Protein AF-A0A0V8QBF3-F1 (afdb_monomer)

Sequence (68 aa):
MADERTEKQKVQEITDKLEEGLKELFESEKYKTYLSTMSKFHNYSFNNTMLIAMQKPDATLVAGYLSD

Structure (mmCIF, N/CA/C/O backbone):
data_AF-A0A0V8QBF3-F1
#
_entry.id   AF-A0A0V8QBF3-F1
#
loop_
_atom_site.group_PDB
_atom_site.id
_atom_site.type_symbol
_atom_site.label_atom_id
_atom_site.label_alt_id
_atom_site.label_comp_id
_atom_site.label_asym_id
_atom_site.label_entity_id
_atom_site.label_seq_id
_atom_site.pdbx_PDB_ins_code
_atom_site.Cartn_x
_atom_site.Cartn_y
_atom_site.Cartn_z
_atom_site.occupancy
_atom_site.B_iso_or_equiv
_atom_site.auth_seq_id
_atom_site.auth_comp_id
_atom_site.auth_asym_id
_atom_site.auth_atom_id
_atom_site.pdbx_PDB_model_num
ATOM 1 N N . MET A 1 1 ? -31.213 2.253 34.812 1.00 55.41 1 MET A N 1
ATOM 2 C CA . MET A 1 1 ? -30.042 3.152 34.979 1.00 55.41 1 MET A CA 1
ATOM 3 C C . MET A 1 1 ? -28.693 2.429 35.154 1.00 55.41 1 MET A C 1
ATOM 5 O O . MET A 1 1 ? -27.663 3.093 35.063 1.00 55.41 1 MET A O 1
ATOM 9 N N . ALA A 1 2 ? -28.642 1.120 35.451 1.00 57.16 2 ALA A N 1
ATOM 10 C CA . ALA A 1 2 ? -27.381 0.356 35.461 1.00 57.16 2 ALA A CA 1
ATOM 11 C C . ALA A 1 2 ? -27.020 -0.194 34.064 1.00 57.16 2 ALA A C 1
ATOM 13 O O . ALA A 1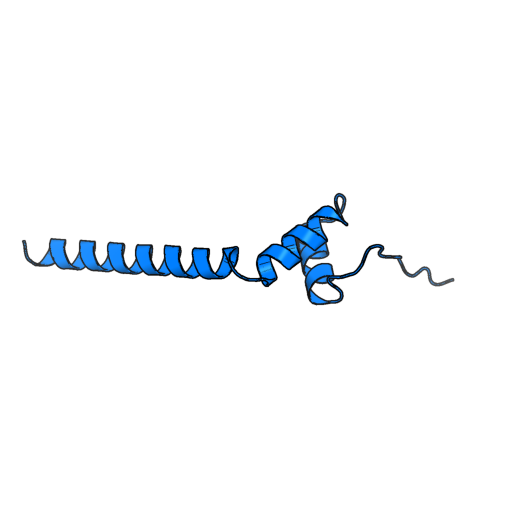 2 ? -25.864 -0.129 33.673 1.00 57.16 2 ALA A O 1
ATOM 14 N N . ASP A 1 3 ? -28.030 -0.610 33.296 1.00 61.00 3 ASP A N 1
ATOM 15 C CA . ASP A 1 3 ? -27.906 -1.242 31.971 1.00 61.00 3 ASP A CA 1
ATOM 16 C C . ASP A 1 3 ? -27.321 -0.314 30.877 1.00 61.00 3 ASP A C 1
ATOM 18 O O . ASP A 1 3 ? -26.355 -0.648 30.197 1.00 61.00 3 ASP A O 1
ATOM 22 N N . GLU A 1 4 ? -27.795 0.938 30.796 1.00 60.03 4 GLU A N 1
ATOM 23 C CA . GLU A 1 4 ? -27.305 1.930 29.815 1.00 60.03 4 GLU A CA 1
ATOM 24 C C . GLU A 1 4 ? -25.815 2.278 29.961 1.00 60.03 4 GLU A C 1
ATOM 26 O O . GLU A 1 4 ? -25.169 2.681 28.991 1.00 60.03 4 GLU A O 1
ATOM 31 N N . ARG A 1 5 ? -25.259 2.157 31.175 1.00 62.12 5 ARG A N 1
ATOM 32 C CA . ARG A 1 5 ? -23.834 2.421 31.420 1.00 62.12 5 ARG A CA 1
ATOM 33 C C . ARG A 1 5 ? -22.965 1.311 30.839 1.00 62.12 5 ARG A C 1
ATOM 35 O O . ARG A 1 5 ? -21.900 1.611 30.312 1.00 62.12 5 ARG A O 1
ATOM 42 N N . THR A 1 6 ? -23.441 0.070 30.878 1.00 73.56 6 THR A N 1
ATOM 43 C CA . THR A 1 6 ? -22.725 -1.101 30.364 1.00 73.56 6 THR A CA 1
ATOM 44 C C . THR A 1 6 ? -22.712 -1.127 28.836 1.00 73.56 6 THR A C 1
ATOM 46 O O . THR A 1 6 ? -21.675 -1.403 28.242 1.00 73.56 6 THR A O 1
ATOM 49 N N . GLU A 1 7 ? -23.817 -0.766 28.180 1.00 77.94 7 GLU A N 1
ATOM 50 C CA . GLU A 1 7 ? -23.868 -0.684 26.712 1.00 77.94 7 GLU A CA 1
ATOM 51 C C . GLU A 1 7 ? -23.001 0.455 26.157 1.00 77.94 7 GLU A C 1
ATOM 53 O O . GLU A 1 7 ? -22.228 0.243 25.222 1.00 77.94 7 GLU A O 1
ATOM 58 N N . LYS A 1 8 ? -23.022 1.642 26.783 1.00 80.44 8 LYS A N 1
ATOM 59 C CA . LYS A 1 8 ? -22.105 2.731 26.399 1.00 80.44 8 LYS A CA 1
ATOM 60 C C . LYS A 1 8 ? -20.636 2.343 26.564 1.00 80.44 8 LYS A C 1
ATOM 62 O O . LYS A 1 8 ? -19.829 2.693 25.711 1.00 80.44 8 LYS A O 1
ATOM 67 N N . GLN A 1 9 ? -20.294 1.613 27.626 1.00 83.44 9 GLN A N 1
ATOM 68 C CA . GLN A 1 9 ? -18.929 1.129 27.851 1.00 83.44 9 GLN A CA 1
ATOM 69 C C . GLN A 1 9 ? -18.476 0.142 26.770 1.00 83.44 9 GLN A C 1
ATOM 71 O O . GLN A 1 9 ? -17.363 0.274 26.274 1.00 83.44 9 GLN A O 1
ATOM 76 N N . LYS A 1 10 ? -19.336 -0.791 26.344 1.00 82.06 10 LYS A N 1
ATOM 77 C CA . LYS A 1 10 ? -19.013 -1.728 25.254 1.00 82.06 10 LYS A CA 1
ATOM 78 C C . LYS 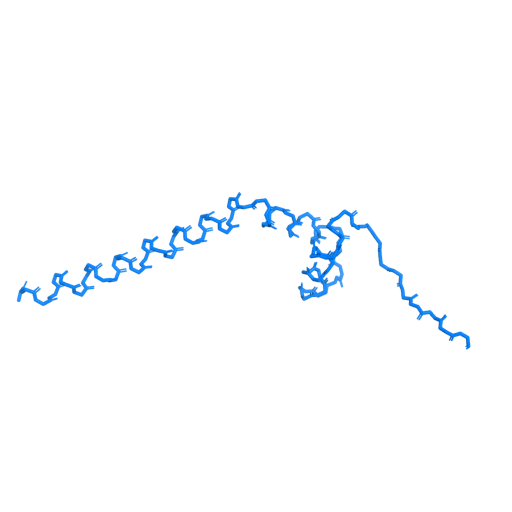A 1 10 ? -18.809 -1.020 23.917 1.00 82.06 10 LYS A C 1
ATOM 80 O O . LYS A 1 10 ? -17.878 -1.348 23.190 1.00 82.06 10 LYS A O 1
ATOM 85 N N . VAL A 1 11 ? -19.667 -0.051 23.584 1.00 88.56 11 VAL A N 1
ATOM 86 C CA . VAL A 1 11 ? -19.529 0.740 22.348 1.00 88.56 11 VAL A CA 1
ATOM 87 C C . VAL A 1 11 ? -18.233 1.547 22.364 1.00 88.56 11 VAL A C 1
ATOM 89 O O . VAL A 1 11 ? -17.532 1.585 21.353 1.00 88.56 11 VAL A O 1
ATOM 92 N N . GLN A 1 12 ? -17.886 2.137 23.511 1.00 89.19 12 GLN A N 1
ATOM 93 C CA . GLN A 1 12 ? -16.616 2.834 23.692 1.00 89.19 12 GLN A CA 1
ATOM 94 C C . GLN A 1 12 ? -15.438 1.878 23.465 1.00 89.19 12 GLN A C 1
ATOM 96 O O . GLN A 1 12 ? -14.585 2.153 22.635 1.00 89.19 12 GLN A O 1
ATOM 101 N N . GLU A 1 13 ? -15.454 0.702 24.092 1.00 89.75 13 GLU A N 1
ATOM 102 C CA . GLU A 1 13 ? -14.376 -0.285 23.974 1.00 89.75 13 GLU A CA 1
ATOM 103 C C . GLU A 1 13 ? -14.200 -0.817 22.538 1.00 89.75 13 GLU A C 1
ATOM 105 O O . GLU A 1 13 ? -13.080 -1.053 22.085 1.00 89.75 13 GLU A O 1
ATOM 110 N N . ILE A 1 14 ? -15.297 -0.997 21.794 1.00 88.25 14 ILE A N 1
ATOM 111 C CA . ILE A 1 14 ? -15.257 -1.364 20.369 1.00 88.25 14 ILE A CA 1
ATOM 112 C C . ILE A 1 14 ? -14.653 -0.230 19.534 1.00 88.25 14 ILE A C 1
ATOM 114 O O . ILE A 1 14 ? -13.870 -0.498 18.624 1.00 88.25 14 ILE A O 1
ATOM 118 N N . THR A 1 15 ? -15.014 1.018 19.835 1.00 89.75 15 THR A N 1
ATOM 119 C CA . THR A 1 15 ? -14.521 2.201 19.118 1.00 89.75 15 THR A CA 1
ATOM 120 C C . THR A 1 15 ? -13.027 2.396 19.360 1.00 89.75 15 THR A C 1
ATOM 122 O O . THR A 1 15 ? -12.278 2.556 18.401 1.00 89.75 15 THR A O 1
ATOM 125 N N . ASP A 1 16 ? -12.584 2.271 20.611 1.00 92.00 16 ASP A N 1
ATOM 126 C CA . ASP A 1 16 ? -11.179 2.401 20.998 1.00 92.00 16 ASP A CA 1
ATOM 127 C C . ASP A 1 16 ? -10.318 1.321 20.310 1.00 92.00 16 ASP A C 1
ATOM 129 O O . ASP A 1 16 ? -9.274 1.626 19.735 1.00 92.00 16 ASP A O 1
ATOM 133 N N . LYS A 1 17 ? -10.797 0.066 20.255 1.00 88.81 17 LYS A N 1
ATOM 134 C CA . LYS A 1 17 ? -10.130 -1.026 19.514 1.00 88.81 17 LYS A CA 1
ATOM 135 C C . LYS A 1 17 ? -10.054 -0.765 18.008 1.00 88.81 17 LYS A C 1
ATOM 137 O O . LYS A 1 17 ? -9.076 -1.139 17.365 1.00 88.81 17 LYS A O 1
ATOM 142 N N . LEU A 1 18 ? -11.090 -0.154 17.434 1.00 86.88 18 LEU A N 1
ATOM 143 C CA . LEU A 1 18 ? -11.115 0.247 16.027 1.00 86.88 18 LEU A CA 1
ATOM 144 C C . LEU A 1 18 ? -10.078 1.337 15.749 1.00 86.88 18 LEU A C 1
ATOM 146 O O . LEU A 1 18 ? -9.329 1.225 14.783 1.00 86.88 18 LEU A O 1
ATOM 150 N N . GLU A 1 19 ? -10.005 2.363 16.594 1.00 85.75 19 GLU A N 1
ATOM 151 C CA . GLU A 1 19 ? -9.016 3.435 16.464 1.00 85.75 19 GLU A CA 1
ATOM 152 C C . GLU A 1 19 ? -7.583 2.927 16.628 1.00 85.75 19 GLU A C 1
ATOM 154 O O . GLU A 1 19 ? -6.711 3.324 15.856 1.00 85.75 19 GLU A O 1
ATOM 159 N N . GLU A 1 20 ? -7.337 2.031 17.585 1.00 87.31 20 GLU A N 1
ATOM 160 C CA . GLU A 1 20 ? -6.024 1.421 17.797 1.00 87.31 20 GLU A CA 1
ATOM 161 C C . GLU A 1 20 ? -5.616 0.548 16.603 1.00 87.31 20 GLU A C 1
ATOM 163 O O . GLU A 1 20 ? -4.536 0.734 16.045 1.00 87.31 20 GLU A O 1
ATOM 168 N N . GLY A 1 21 ? -6.520 -0.308 16.114 1.00 81.25 21 GLY A N 1
ATOM 169 C CA . GLY A 1 21 ? -6.276 -1.116 14.918 1.00 81.25 21 GLY A CA 1
ATOM 170 C C . GLY A 1 21 ? -6.056 -0.275 13.656 1.00 81.25 21 GLY A C 1
ATOM 171 O O . GLY A 1 21 ? -5.224 -0.623 12.819 1.00 81.25 21 GLY A O 1
ATOM 172 N N . LEU A 1 22 ? -6.756 0.858 13.516 1.00 80.00 22 LEU A N 1
ATOM 173 C CA . LEU A 1 22 ? -6.525 1.805 12.423 1.00 80.00 22 LEU A CA 1
ATOM 174 C C . LEU A 1 22 ? -5.178 2.515 12.574 1.00 80.00 22 LEU A C 1
ATOM 176 O O . LEU A 1 22 ? -4.449 2.619 11.590 1.00 80.00 22 LEU A O 1
ATOM 180 N N . LYS A 1 23 ? -4.816 2.974 13.777 1.00 79.69 23 LYS A N 1
ATOM 181 C CA . LYS A 1 23 ? -3.503 3.580 14.038 1.00 79.69 23 LYS A CA 1
ATOM 182 C C . LYS A 1 23 ? -2.374 2.627 13.702 1.00 79.69 23 LYS A C 1
ATOM 184 O O . LYS A 1 23 ? -1.503 3.006 12.932 1.00 79.69 23 LYS A O 1
ATOM 189 N N . GLU A 1 24 ? -2.420 1.389 14.181 1.00 78.50 24 GLU A N 1
ATOM 190 C CA . GLU A 1 24 ? -1.412 0.388 13.833 1.00 78.50 24 GLU A CA 1
ATOM 191 C C . GLU A 1 24 ? -1.352 0.148 12.323 1.00 78.50 24 GLU A C 1
ATOM 193 O O . GLU A 1 24 ? -0.266 0.061 11.752 1.00 78.50 24 GLU A O 1
ATOM 198 N N . LEU A 1 25 ? -2.504 0.092 11.646 1.00 74.06 25 LEU A N 1
ATOM 199 C CA . LEU A 1 25 ? -2.551 -0.062 10.197 1.00 74.06 25 LEU A CA 1
ATOM 200 C C . LEU A 1 25 ? -1.854 1.112 9.492 1.00 74.06 25 LEU A C 1
ATOM 202 O O . LEU A 1 25 ? -0.999 0.875 8.639 1.00 74.06 25 LEU A O 1
ATOM 206 N N . PHE A 1 26 ? -2.177 2.354 9.864 1.00 69.44 26 PHE A N 1
ATOM 207 C CA . PHE A 1 26 ? -1.682 3.576 9.221 1.00 69.44 26 PHE A CA 1
ATOM 208 C C . PHE A 1 26 ? -0.245 3.952 9.606 1.00 69.44 26 PHE A C 1
ATOM 210 O O . PHE A 1 26 ? 0.480 4.489 8.769 1.00 69.44 26 PHE A O 1
ATOM 217 N N . GLU A 1 27 ? 0.182 3.658 10.833 1.00 68.44 27 GLU A N 1
ATOM 218 C CA . GLU A 1 27 ? 1.558 3.851 11.307 1.00 68.44 27 GLU A CA 1
ATOM 219 C C . GLU A 1 27 ? 2.484 2.721 10.847 1.00 68.44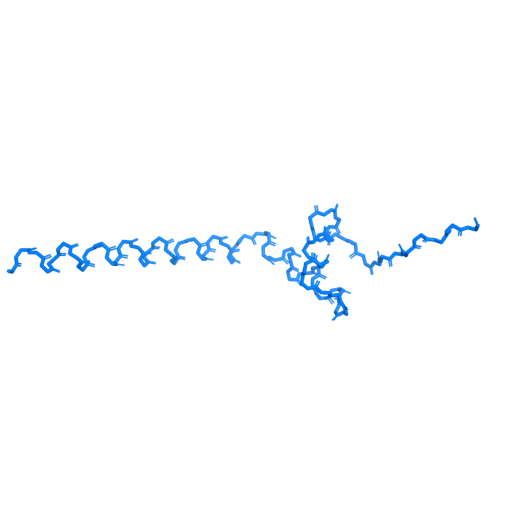 27 GLU A C 1
ATOM 221 O O . GLU A 1 27 ? 3.706 2.880 10.843 1.00 68.44 27 GLU A O 1
ATOM 226 N N . SER A 1 28 ? 1.932 1.582 10.415 1.00 76.81 28 SER A N 1
ATOM 227 C CA . SER A 1 28 ? 2.762 0.476 9.962 1.00 76.81 28 SER A CA 1
ATOM 228 C C . SER A 1 28 ? 3.530 0.824 8.686 1.00 76.81 28 SER A C 1
ATOM 230 O O . SER A 1 28 ? 2.990 1.306 7.685 1.00 76.81 28 SER A O 1
ATOM 232 N N . GLU A 1 29 ? 4.798 0.416 8.659 1.00 81.50 29 GLU A N 1
ATOM 233 C CA . GLU A 1 29 ? 5.615 0.383 7.441 1.00 81.50 29 GLU A CA 1
ATOM 234 C C . GLU A 1 29 ? 4.929 -0.381 6.292 1.00 81.50 29 GLU A C 1
ATOM 236 O O . GLU A 1 29 ? 5.225 -0.145 5.120 1.00 81.50 29 GLU A O 1
ATOM 241 N N . LYS A 1 30 ? 3.956 -1.255 6.590 1.00 81.81 30 LYS A N 1
ATOM 242 C CA . LYS A 1 30 ? 3.161 -1.970 5.584 1.00 81.81 30 LYS A CA 1
ATOM 243 C C . LYS A 1 30 ? 2.258 -1.030 4.788 1.00 81.81 30 LYS A C 1
ATOM 245 O O . LYS A 1 30 ? 2.204 -1.157 3.566 1.00 81.81 30 LYS A O 1
ATOM 250 N N . TYR A 1 31 ? 1.594 -0.070 5.434 1.00 85.94 31 TYR A N 1
ATOM 251 C CA . TYR A 1 31 ? 0.743 0.890 4.727 1.00 85.94 31 TYR A CA 1
ATOM 252 C C . TYR A 1 31 ? 1.571 1.852 3.877 1.00 85.94 31 TYR A C 1
ATOM 254 O O . TYR A 1 31 ? 1.258 2.089 2.710 1.00 85.94 31 TYR A O 1
ATOM 262 N N . LYS A 1 32 ? 2.707 2.313 4.409 1.00 89.12 32 LYS A N 1
ATOM 263 C CA . LYS A 1 32 ? 3.680 3.101 3.645 1.00 89.12 32 LYS A CA 1
ATOM 264 C C . LYS A 1 32 ? 4.228 2.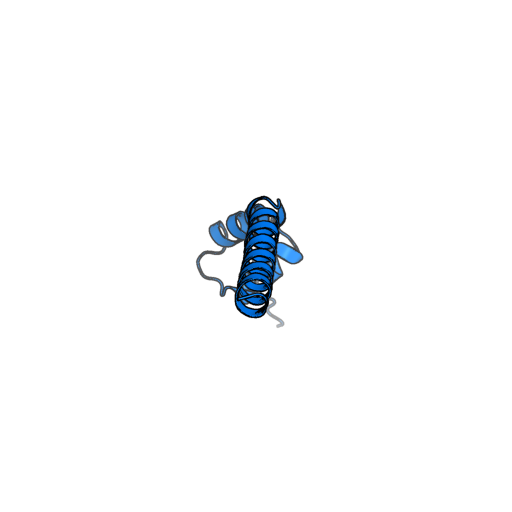334 2.439 1.00 89.12 32 LYS A C 1
ATOM 266 O O . LYS A 1 32 ? 4.321 2.893 1.347 1.00 89.12 32 LYS A O 1
ATOM 271 N N . THR A 1 33 ? 4.543 1.051 2.616 1.00 89.50 33 THR A N 1
ATOM 272 C CA . THR A 1 33 ? 4.980 0.162 1.530 1.00 89.50 33 THR A CA 1
ATOM 273 C C . THR A 1 33 ? 3.899 0.038 0.462 1.00 89.50 33 THR A C 1
ATOM 275 O O . THR A 1 33 ? 4.187 0.236 -0.714 1.00 89.50 33 THR A O 1
ATOM 278 N N . TYR A 1 34 ? 2.648 -0.190 0.864 1.00 89.44 34 TYR A N 1
ATOM 279 C CA . TYR A 1 34 ? 1.513 -0.249 -0.052 1.00 89.44 34 TYR A CA 1
ATOM 280 C C . TYR A 1 34 ? 1.338 1.054 -0.850 1.00 89.44 34 TYR A C 1
ATOM 282 O O . TYR A 1 34 ? 1.280 1.009 -2.079 1.00 89.44 34 TYR A O 1
ATOM 290 N N . LEU A 1 35 ? 1.326 2.217 -0.189 1.00 91.12 35 LEU A N 1
ATOM 291 C CA . LEU A 1 35 ? 1.207 3.516 -0.864 1.00 91.12 35 LEU A CA 1
ATOM 292 C C . LEU A 1 35 ? 2.377 3.783 -1.821 1.00 91.12 35 LEU A C 1
ATOM 294 O O . LEU A 1 35 ? 2.184 4.315 -2.914 1.00 91.12 35 LEU A O 1
ATOM 298 N N . SER A 1 36 ? 3.588 3.380 -1.432 1.00 92.75 36 SER A N 1
ATOM 299 C CA . SER A 1 36 ? 4.783 3.478 -2.271 1.00 92.75 36 SER A CA 1
ATOM 300 C C . SER A 1 36 ? 4.700 2.575 -3.504 1.00 92.75 36 SER A C 1
ATOM 302 O O . SER A 1 36 ? 5.098 2.978 -4.592 1.00 92.75 36 SER A O 1
ATOM 304 N N . THR A 1 37 ? 4.154 1.364 -3.385 1.00 93.94 37 THR A N 1
ATOM 305 C CA . THR A 1 37 ? 3.917 0.496 -4.5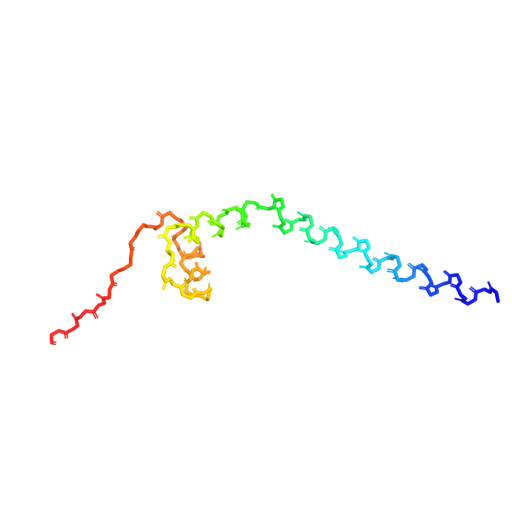47 1.00 93.94 37 THR A CA 1
ATOM 306 C C . THR A 1 37 ? 2.795 1.047 -5.430 1.00 93.94 37 THR A C 1
ATOM 308 O O . THR A 1 37 ? 2.943 1.088 -6.650 1.00 93.94 37 THR A O 1
ATOM 311 N N . MET A 1 38 ? 1.704 1.538 -4.840 1.00 93.50 38 MET A N 1
ATOM 312 C CA . MET A 1 38 ? 0.578 2.127 -5.572 1.00 93.50 38 MET A CA 1
ATOM 313 C C . MET A 1 38 ? 0.997 3.331 -6.421 1.00 93.50 38 MET A C 1
ATOM 315 O O . MET A 1 38 ? 0.522 3.474 -7.546 1.00 93.50 38 MET A O 1
ATOM 319 N N . SER A 1 39 ? 1.923 4.161 -5.930 1.00 93.88 39 SER A N 1
ATOM 320 C CA . SER A 1 39 ? 2.430 5.308 -6.694 1.00 93.88 39 SER A CA 1
ATOM 321 C C . SER A 1 39 ? 3.252 4.905 -7.926 1.00 93.88 39 SER A C 1
ATOM 323 O O . SER A 1 39 ? 3.273 5.644 -8.908 1.00 93.88 39 SER A O 1
ATOM 325 N N . LYS A 1 40 ? 3.884 3.722 -7.914 1.00 94.38 40 LYS A N 1
ATOM 326 C CA . LYS A 1 40 ? 4.653 3.180 -9.049 1.00 94.38 40 LYS A CA 1
ATOM 3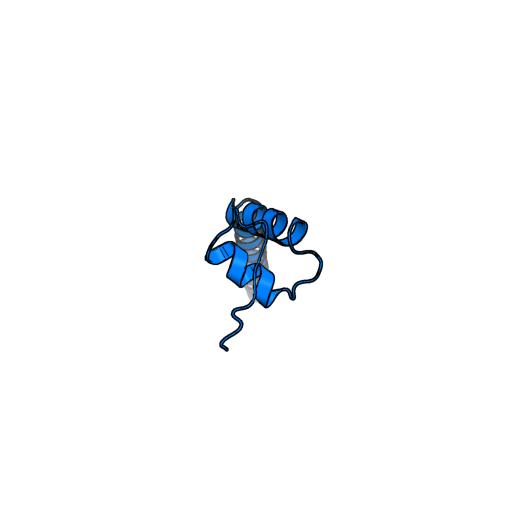27 C C . LYS A 1 40 ? 3.765 2.514 -10.104 1.00 94.38 40 LYS A C 1
ATOM 329 O O . LYS A 1 40 ? 4.083 2.568 -11.286 1.00 94.38 40 LYS A O 1
ATOM 334 N N . PHE A 1 41 ? 2.654 1.899 -9.694 1.00 95.31 41 PHE A N 1
ATOM 335 C CA . PHE A 1 41 ? 1.767 1.111 -10.562 1.00 95.31 41 PHE A CA 1
ATOM 336 C C . PHE A 1 41 ? 0.384 1.761 -10.729 1.00 95.31 41 PHE A C 1
ATOM 338 O O . PHE A 1 41 ? -0.648 1.143 -10.476 1.00 95.31 41 PHE A O 1
ATOM 345 N N . HIS A 1 42 ? 0.349 3.009 -11.206 1.00 91.44 42 HIS A N 1
ATOM 346 C CA . HIS A 1 42 ? -0.871 3.831 -11.294 1.00 91.44 42 HIS A CA 1
ATOM 347 C C . HIS A 1 42 ? -2.002 3.256 -12.174 1.00 91.44 42 HIS A C 1
ATOM 349 O O . HIS A 1 42 ? -3.148 3.675 -12.043 1.00 91.44 42 HIS A O 1
ATOM 355 N N . ASN A 1 43 ? -1.702 2.298 -13.059 1.00 93.00 43 ASN A N 1
ATOM 356 C CA . ASN A 1 43 ? -2.679 1.660 -13.955 1.00 93.00 43 ASN A CA 1
ATOM 357 C C . ASN A 1 43 ? -3.119 0.258 -13.498 1.00 93.00 43 ASN A C 1
ATOM 359 O O . ASN A 1 43 ? -3.850 -0.420 -14.219 1.00 93.00 43 ASN A O 1
ATOM 363 N N . TYR A 1 44 ? -2.644 -0.217 -12.345 1.00 94.31 44 TYR A N 1
ATOM 364 C CA . TYR A 1 44 ? -2.952 -1.556 -11.852 1.00 94.31 44 TYR A CA 1
ATOM 365 C C . TYR A 1 44 ? -4.156 -1.522 -10.909 1.00 94.31 44 TYR A C 1
ATOM 367 O O . TYR A 1 44 ? -4.386 -0.555 -10.185 1.00 94.31 44 TYR A O 1
ATOM 375 N N . SER A 1 45 ? -4.936 -2.607 -10.910 1.00 94.88 45 SER A N 1
ATOM 376 C CA . SER A 1 45 ? -6.019 -2.780 -9.942 1.00 94.88 45 SER A CA 1
ATOM 377 C C . SER A 1 45 ? -5.460 -2.849 -8.520 1.00 94.88 45 SER A C 1
ATOM 379 O O . SER A 1 45 ? -4.327 -3.287 -8.312 1.00 94.88 45 SER A O 1
ATOM 381 N N . PHE A 1 46 ? -6.284 -2.490 -7.535 1.00 92.12 46 PHE A N 1
ATOM 382 C CA . PHE A 1 46 ? -5.935 -2.594 -6.116 1.00 92.12 46 PHE A CA 1
ATOM 383 C C . PHE A 1 46 ? -5.323 -3.958 -5.758 1.00 92.12 46 PHE A C 1
ATOM 385 O O . PHE A 1 46 ? -4.238 -4.025 -5.182 1.00 92.12 46 PHE A O 1
ATOM 392 N N . ASN A 1 47 ? -5.983 -5.046 -6.170 1.00 95.56 47 ASN A N 1
ATOM 393 C CA . ASN A 1 47 ? -5.528 -6.407 -5.885 1.00 95.56 47 ASN A CA 1
ATOM 394 C C . ASN A 1 47 ? -4.154 -6.691 -6.500 1.00 95.56 47 ASN A C 1
ATOM 396 O O . ASN A 1 47 ? -3.298 -7.277 -5.841 1.00 95.56 47 ASN A O 1
ATOM 400 N N . ASN A 1 48 ? -3.913 -6.246 -7.736 1.00 95.19 48 ASN A N 1
ATOM 401 C CA . ASN A 1 48 ? -2.619 -6.459 -8.378 1.00 95.19 48 ASN A CA 1
ATOM 402 C C . ASN A 1 48 ? -1.517 -5.632 -7.706 1.00 95.19 48 ASN A C 1
ATOM 404 O O . ASN A 1 48 ? -0.430 -6.149 -7.468 1.00 95.19 48 ASN A O 1
ATOM 408 N N . THR A 1 49 ? -1.801 -4.383 -7.340 1.00 95.06 49 THR A N 1
ATOM 409 C CA . THR A 1 49 ? -0.874 -3.530 -6.584 1.00 95.06 49 THR A CA 1
ATOM 410 C C . THR A 1 49 ? -0.511 -4.154 -5.239 1.00 95.06 49 THR A C 1
ATOM 412 O O . THR A 1 49 ? 0.664 -4.187 -4.876 1.00 95.06 49 THR A O 1
ATOM 415 N N . MET A 1 50 ? -1.492 -4.712 -4.524 1.00 93.75 50 MET A N 1
ATOM 416 C CA . MET A 1 50 ? -1.261 -5.410 -3.260 1.00 93.75 50 MET A CA 1
ATOM 417 C C . MET A 1 50 ? -0.391 -6.660 -3.453 1.00 93.75 50 MET A C 1
ATOM 419 O O . MET A 1 50 ? 0.573 -6.861 -2.716 1.00 93.75 50 MET A O 1
ATOM 423 N N . LEU A 1 51 ? -0.674 -7.473 -4.477 1.00 95.81 51 LEU A N 1
ATOM 424 C CA . LEU A 1 51 ? 0.136 -8.650 -4.806 1.00 95.81 51 LEU A CA 1
ATOM 425 C C . LEU A 1 51 ? 1.590 -8.279 -5.116 1.00 95.81 51 LEU A C 1
ATOM 427 O O . LEU A 1 51 ? 2.503 -8.946 -4.630 1.00 95.81 51 LEU A O 1
ATOM 431 N N . ILE A 1 52 ? 1.812 -7.206 -5.880 1.00 96.19 52 ILE A N 1
ATOM 432 C CA . ILE A 1 52 ? 3.156 -6.699 -6.180 1.00 96.19 52 ILE A CA 1
ATOM 433 C C . ILE A 1 52 ? 3.847 -6.235 -4.894 1.00 96.19 52 ILE A C 1
ATOM 435 O O . ILE A 1 52 ? 4.988 -6.622 -4.654 1.00 96.19 52 ILE A O 1
ATOM 439 N N . ALA A 1 53 ? 3.159 -5.471 -4.038 1.00 93.81 53 ALA A N 1
ATOM 440 C CA . ALA A 1 53 ? 3.71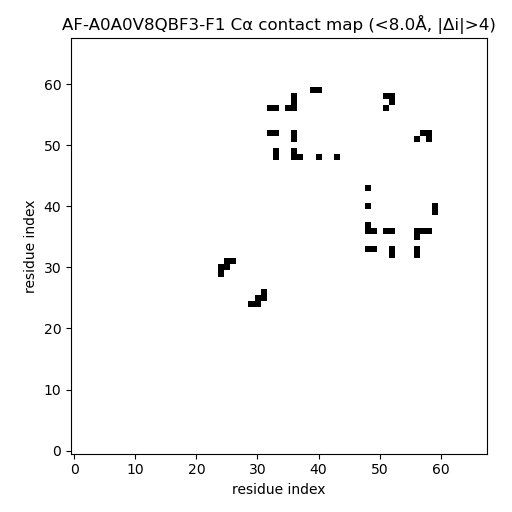2 -4.985 -2.773 1.00 93.81 53 ALA A CA 1
ATOM 441 C C . ALA A 1 53 ? 4.156 -6.134 -1.850 1.00 93.81 53 ALA A C 1
ATOM 443 O O . ALA A 1 53 ? 5.185 -6.030 -1.186 1.00 93.81 53 ALA A O 1
ATOM 444 N N . MET A 1 54 ? 3.410 -7.244 -1.835 1.00 92.81 54 MET A N 1
ATOM 445 C CA . MET A 1 54 ? 3.731 -8.428 -1.030 1.00 92.81 54 MET A CA 1
ATOM 446 C C . MET A 1 54 ? 4.881 -9.265 -1.606 1.00 92.81 54 MET A C 1
ATOM 448 O O . MET A 1 54 ? 5.637 -9.858 -0.842 1.00 92.81 54 MET A O 1
ATOM 452 N N . GLN A 1 55 ? 5.010 -9.343 -2.933 1.00 94.50 55 GLN A N 1
ATOM 453 C CA . GLN A 1 55 ? 6.036 -10.163 -3.591 1.00 94.50 55 GLN A CA 1
ATOM 454 C C . GLN A 1 55 ? 7.365 -9.420 -3.754 1.00 94.50 55 GLN A C 1
ATOM 456 O O . GLN A 1 55 ? 8.435 -9.990 -3.543 1.00 94.50 55 GLN A O 1
ATOM 461 N N . LYS A 1 56 ? 7.300 -8.152 -4.169 1.00 93.81 56 LYS A N 1
ATOM 462 C CA . LYS A 1 56 ? 8.457 -7.327 -4.523 1.00 93.81 56 LYS A CA 1
ATOM 463 C C . LYS A 1 56 ? 8.115 -5.833 -4.353 1.00 93.81 56 LYS A C 1
ATOM 465 O O . LYS A 1 56 ? 7.817 -5.154 -5.335 1.00 93.81 56 LYS A O 1
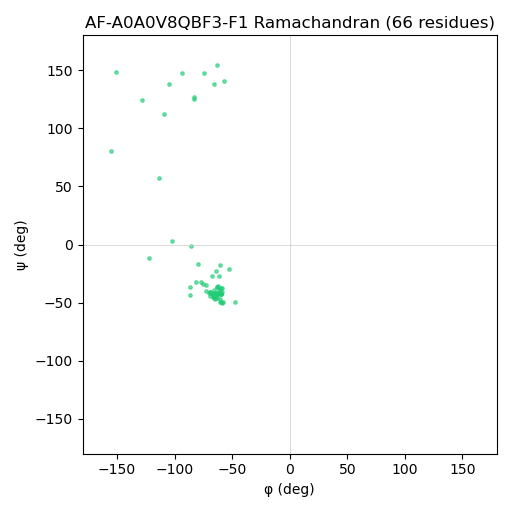ATOM 470 N N . PRO A 1 57 ? 8.159 -5.284 -3.125 1.00 90.25 57 PRO A N 1
ATOM 471 C CA . PRO A 1 57 ? 7.748 -3.898 -2.844 1.00 90.25 57 PRO A CA 1
ATOM 472 C C . PRO A 1 57 ? 8.610 -2.827 -3.542 1.00 90.25 57 PRO A C 1
ATOM 474 O O . PRO A 1 57 ? 8.175 -1.693 -3.780 1.00 90.25 57 PRO A O 1
ATOM 477 N N . ASP A 1 58 ? 9.839 -3.180 -3.912 1.00 93.50 58 ASP A N 1
ATOM 478 C CA . ASP A 1 58 ? 10.770 -2.354 -4.675 1.00 93.50 58 ASP A CA 1
ATOM 479 C C . ASP A 1 58 ? 10.586 -2.459 -6.200 1.00 93.50 58 ASP A C 1
ATOM 481 O O . ASP A 1 58 ? 11.265 -1.736 -6.926 1.00 93.50 58 ASP A O 1
ATOM 485 N N . ALA A 1 59 ? 9.649 -3.277 -6.697 1.00 94.44 59 ALA A N 1
ATOM 486 C CA . ALA A 1 59 ? 9.369 -3.402 -8.126 1.00 94.44 59 ALA A CA 1
ATOM 487 C C . ALA A 1 59 ? 8.993 -2.055 -8.763 1.00 94.44 59 ALA A C 1
ATOM 489 O O . ALA A 1 59 ? 8.270 -1.246 -8.178 1.00 94.44 59 ALA A O 1
ATOM 490 N N . THR A 1 60 ? 9.477 -1.837 -9.985 1.00 93.88 60 THR A N 1
ATOM 491 C CA . THR A 1 60 ? 9.209 -0.641 -10.803 1.00 93.88 60 THR A CA 1
ATOM 492 C C . THR A 1 60 ? 8.577 -0.976 -12.154 1.00 93.88 60 THR A C 1
ATOM 494 O O . THR A 1 60 ? 8.096 -0.082 -12.842 1.00 93.88 60 THR A O 1
ATOM 497 N N . LEU A 1 61 ? 8.566 -2.257 -12.536 1.00 93.25 61 LEU A N 1
ATOM 498 C CA . LEU A 1 61 ? 8.012 -2.755 -13.789 1.00 93.25 61 LEU A CA 1
ATOM 499 C C . LEU A 1 61 ? 7.517 -4.194 -13.601 1.00 93.25 61 LEU A C 1
ATOM 501 O O . LEU A 1 61 ? 8.095 -4.955 -12.826 1.00 93.25 61 LEU A O 1
ATOM 505 N N . VAL A 1 62 ? 6.470 -4.568 -14.337 1.00 93.44 62 VAL A N 1
ATOM 506 C CA . VAL A 1 62 ? 5.977 -5.947 -14.458 1.00 93.44 62 VAL A CA 1
ATOM 507 C C . VAL A 1 62 ? 5.860 -6.271 -15.944 1.00 93.44 62 VAL A C 1
ATOM 509 O O . VAL A 1 62 ? 5.188 -5.551 -16.679 1.00 93.44 62 VAL A O 1
ATOM 512 N N . ALA A 1 63 ? 6.518 -7.342 -16.383 1.00 91.88 63 ALA A N 1
ATOM 513 C CA . ALA A 1 63 ? 6.459 -7.823 -17.760 1.00 91.88 63 ALA A CA 1
ATOM 514 C C . ALA A 1 63 ? 5.586 -9.081 -17.844 1.00 91.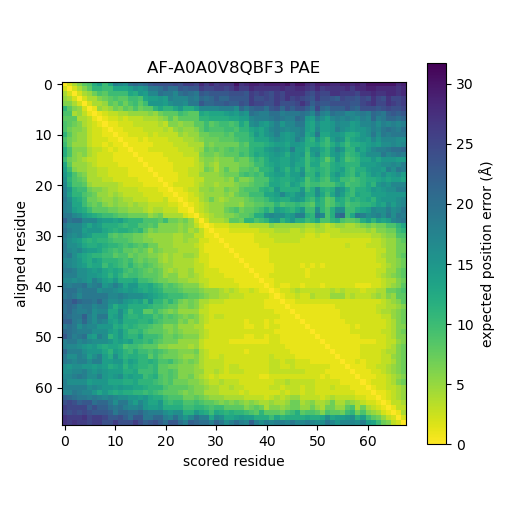88 63 ALA A C 1
ATOM 516 O O . ALA A 1 63 ? 5.663 -9.954 -16.978 1.00 91.88 63 ALA A O 1
ATOM 517 N N . GLY A 1 64 ? 4.754 -9.169 -18.883 1.00 88.88 64 GLY A N 1
ATOM 518 C CA . GLY A 1 64 ? 4.023 -10.393 -19.201 1.00 88.88 64 GLY A CA 1
ATOM 519 C C . GLY A 1 64 ? 4.950 -11.437 -19.822 1.00 88.88 64 GLY A C 1
ATOM 520 O O . GLY A 1 64 ? 5.895 -11.090 -20.528 1.00 88.88 64 GLY A O 1
ATOM 521 N N . TYR A 1 65 ? 4.672 -12.713 -19.569 1.00 89.69 65 TYR A N 1
ATOM 522 C CA . TYR A 1 65 ? 5.326 -13.809 -20.277 1.00 89.69 65 TYR A CA 1
ATOM 523 C C . TYR A 1 65 ? 4.606 -14.049 -21.609 1.00 89.69 65 TYR A C 1
ATOM 525 O O . TYR A 1 65 ? 3.386 -14.214 -21.625 1.00 89.69 65 TYR A O 1
ATOM 533 N N . LEU A 1 66 ? 5.355 -14.059 -22.711 1.00 86.88 66 LEU A N 1
ATOM 534 C CA . LEU A 1 66 ? 4.882 -14.495 -24.022 1.00 86.88 66 LEU A CA 1
ATOM 535 C C . LEU A 1 66 ? 5.576 -15.824 -24.321 1.00 86.88 66 LEU A C 1
ATOM 537 O O . LEU A 1 66 ? 6.796 -15.864 -24.449 1.00 86.88 66 LEU A O 1
ATOM 541 N N . SER A 1 67 ? 4.809 -16.908 -24.356 1.00 82.06 67 SER A N 1
ATOM 542 C CA . SER A 1 67 ? 5.257 -18.185 -24.912 1.00 82.06 67 SER A CA 1
ATOM 543 C C . SER A 1 67 ? 5.067 -18.160 -26.426 1.00 82.06 67 SER A C 1
ATOM 545 O O . SER A 1 67 ? 3.944 -17.898 -26.867 1.00 82.06 67 SER A O 1
ATOM 547 N N . ASP A 1 68 ? 6.138 -18.435 -27.171 1.00 72.38 68 ASP A N 1
ATOM 548 C CA . ASP A 1 68 ? 6.088 -18.771 -28.602 1.00 72.38 68 ASP A CA 1
ATOM 549 C C . ASP A 1 68 ? 5.361 -20.105 -28.854 1.00 72.38 68 ASP A C 1
ATOM 551 O O . ASP A 1 68 ? 5.484 -21.023 -28.003 1.00 72.38 68 ASP A O 1
#

pLDDT: mean 85.92, std 10.18, range [55.41, 96.19]

Secondary structure (DSSP, 8-state):
--HHHHHHHHHHHHHHHHHHHHHHHHHSHHHHHHHHHHHH-TTS-HHHHHHHHHH-TT----------

Mean predicted aligned error: 8.85 Å

Radius of gyration: 20.26 Å; Cα contacts (8 Å, |Δi|>4): 28; chains: 1; bounding box: 41×24×64 Å

Organism: NCBI:txid290052

Foldseek 3Di:
DVVVVVVVVVVVVVVVVVVVVVCCCCVDPLVVLLVQLCVLCVPDDSVVSNVCSVPPSPDNDDDDDDDD

Solvent-accessible surface area (backbone atoms only — not comparable to full-atom values): 4126 Å² total; per-residue (Å²): 128,68,65,66,56,55,55,54,49,51,54,49,55,54,49,54,52,48,53,50,54,48,47,54,48,67,71,29,70,62,44,54,42,43,55,57,24,41,71,64,44,78,88,53,54,71,69,57,38,51,53,41,32,75,76,44,52,84,60,80,78,86,82,84,89,81,84,132